Protein AF-A0A453CSD0-F1 (afdb_monomer_lite)

Radius of gyration: 14.72 Å; chains: 1; bounding box: 39×32×37 Å

Secondary structure (DSSP, 8-state):
-HHHHHHHHTT--EEEEEES-STHHHHHHHHHHHTT-TTS-EEEGGGS-SS-TTSTTT---SEEEEEEHHHHT-B-TTS-BHHHHHHHHH-TT---EEEETTGGGGGGGS--TTSPPPHHHHHHHTT-

Foldseek 3Di:
DVVQVVCVVVVQFAEEEEAADQVCLVVVQVVCVVNVNPVADEAELVPDDLDACCDPVNNCLGHYHYYYLVQQLDADPVGRHPLNNVDNSCDPPRPYYYHYPPCVVCVVQQDPPPDDGHSSNVSVVVVD

pLDDT: mean 87.24, std 17.04, range [35.56, 98.56]

Organism: Aegilops tauschii subsp. strangulata (NCBI:txid200361)

InterPro domains:
  IPR026741 Protein strawberry notch [PTHR12706] (1-128)
  IPR027417 P-loop containing nucleoside triphosphate hydrolase [SSF52540] (3-109)
  IPR039187 Strawberry notch, AAA domain [PF13872] (1-128)

Structure (mmCIF, N/CA/C/O backbone):
data_AF-A0A453CSD0-F1
#
_entry.id   AF-A0A453CSD0-F1
#
loop_
_atom_site.group_PDB
_atom_site.id
_atom_site.type_symbol
_atom_site.label_atom_id
_atom_site.label_alt_id
_atom_site.label_comp_id
_atom_site.label_asym_id
_atom_site.label_entity_id
_atom_site.label_seq_id
_atom_site.pdbx_PDB_ins_code
_atom_site.Cartn_x
_atom_site.Cartn_y
_atom_site.Cartn_z
_atom_site.occupancy
_atom_site.B_iso_or_equiv
_atom_site.auth_seq_id
_atom_site.auth_comp_id
_atom_site.auth_asym_id
_atom_site.auth_atom_id
_atom_site.pdbx_PDB_model_num
ATOM 1 N N . ALA A 1 1 ? -10.814 -4.946 -1.096 1.00 92.88 1 ALA A N 1
ATOM 2 C CA . ALA A 1 1 ? -11.285 -4.095 0.022 1.00 92.88 1 ALA A CA 1
ATOM 3 C C . ALA A 1 1 ? -11.730 -4.880 1.265 1.00 92.88 1 ALA A C 1
ATOM 5 O O . ALA A 1 1 ? -11.179 -4.622 2.327 1.00 92.88 1 ALA A O 1
ATOM 6 N N . GLY A 1 2 ? -12.653 -5.849 1.171 1.00 96.50 2 GLY A N 1
ATOM 7 C CA . GLY A 1 2 ? -13.168 -6.581 2.349 1.00 96.50 2 GLY A CA 1
ATOM 8 C C . GLY A 1 2 ? -12.096 -7.209 3.256 1.00 96.50 2 GLY A C 1
ATOM 9 O O . GLY A 1 2 ? -12.128 -6.999 4.460 1.00 96.50 2 GLY A O 1
ATOM 10 N N . LEU A 1 3 ? -11.082 -7.869 2.681 1.00 97.25 3 LEU A N 1
ATOM 11 C CA . LEU A 1 3 ? -9.959 -8.437 3.449 1.00 97.25 3 LEU A CA 1
ATOM 12 C C . LEU A 1 3 ? -9.151 -7.380 4.219 1.00 97.25 3 LEU A C 1
ATOM 14 O O . LEU A 1 3 ? -8.705 -7.630 5.337 1.00 97.25 3 LEU A O 1
ATOM 18 N N . ILE A 1 4 ? -8.965 -6.191 3.632 1.00 97.75 4 ILE A N 1
ATOM 19 C CA . ILE A 1 4 ? -8.291 -5.068 4.302 1.00 97.75 4 ILE A CA 1
ATOM 20 C C . ILE A 1 4 ? -9.129 -4.621 5.498 1.00 97.75 4 ILE A C 1
ATOM 22 O O . ILE A 1 4 ? -8.581 -4.389 6.571 1.00 97.75 4 ILE A O 1
ATOM 26 N N . TRP A 1 5 ? -10.450 -4.532 5.326 1.00 97.81 5 TRP A N 1
ATOM 27 C CA . TRP A 1 5 ? -11.352 -4.150 6.406 1.00 97.81 5 TRP A CA 1
ATOM 28 C C . TRP A 1 5 ? -11.375 -5.177 7.540 1.00 97.81 5 TRP A C 1
ATOM 30 O O . TRP A 1 5 ? -11.253 -4.807 8.702 1.00 97.81 5 TRP A O 1
ATOM 40 N N . GLU A 1 6 ? -11.430 -6.468 7.222 1.00 97.50 6 GLU A N 1
ATOM 41 C CA . GLU A 1 6 ? -11.333 -7.534 8.221 1.00 97.50 6 GLU A CA 1
ATOM 42 C C . GLU A 1 6 ? -10.016 -7.465 9.012 1.00 97.50 6 GLU A C 1
ATOM 44 O O . GLU A 1 6 ? -10.029 -7.507 10.242 1.00 97.50 6 GLU A O 1
ATOM 49 N N . ASN A 1 7 ? -8.880 -7.304 8.324 1.00 97.38 7 ASN A N 1
ATOM 50 C CA . ASN A 1 7 ? -7.571 -7.164 8.970 1.00 97.38 7 ASN A CA 1
ATOM 51 C C . ASN A 1 7 ? -7.527 -5.936 9.882 1.00 97.38 7 ASN A C 1
ATOM 53 O O . ASN A 1 7 ? -7.025 -6.018 11.004 1.00 97.38 7 ASN A O 1
ATOM 57 N N . TRP A 1 8 ? -8.121 -4.829 9.431 1.00 97.00 8 TRP A N 1
ATOM 58 C CA . TRP A 1 8 ? -8.237 -3.617 10.226 1.00 97.00 8 TRP A CA 1
ATOM 59 C C . TRP A 1 8 ? -9.002 -3.865 11.528 1.00 97.00 8 TRP A C 1
ATOM 61 O O . TRP A 1 8 ? -8.532 -3.499 12.600 1.00 97.00 8 TRP A O 1
ATOM 71 N N . GLN A 1 9 ? -10.136 -4.563 11.460 1.00 96.50 9 GLN A N 1
ATOM 72 C CA . GLN A 1 9 ? -10.931 -4.911 12.641 1.00 96.50 9 GLN A CA 1
ATOM 73 C C . GLN A 1 9 ? -10.206 -5.875 13.595 1.00 96.50 9 GLN A C 1
ATOM 75 O O . GLN A 1 9 ? -10.505 -5.895 14.786 1.00 96.50 9 GLN A O 1
ATOM 80 N N . GLN A 1 10 ? -9.232 -6.637 13.094 1.00 96.38 10 GLN A N 1
ATOM 81 C CA . GLN A 1 10 ? -8.364 -7.512 13.888 1.00 96.38 10 GLN A CA 1
ATOM 82 C C . GLN A 1 10 ? -7.087 -6.812 14.398 1.00 96.38 10 GLN A C 1
ATOM 84 O O . GLN A 1 10 ? -6.197 -7.475 14.925 1.00 96.38 10 GLN A O 1
ATOM 89 N N . GLY A 1 11 ? -6.972 -5.485 14.256 1.00 95.81 11 GLY A N 1
ATOM 90 C CA . GLY A 1 11 ? -5.839 -4.694 14.755 1.00 95.81 11 GLY A CA 1
ATOM 91 C C . GLY A 1 11 ? -4.655 -4.574 13.789 1.00 95.81 11 GLY A C 1
ATOM 92 O O . GLY A 1 11 ? -3.689 -3.862 14.079 1.00 95.81 11 GLY A O 1
ATOM 93 N N . ARG A 1 12 ? -4.727 -5.215 12.617 1.00 96.94 12 ARG A N 1
ATOM 94 C CA . ARG A 1 12 ? -3.687 -5.169 11.582 1.00 96.94 12 ARG A CA 1
ATOM 95 C C . ARG A 1 12 ? -3.939 -3.993 10.652 1.00 96.94 12 ARG A C 1
ATOM 97 O O . ARG A 1 12 ? -4.621 -4.083 9.634 1.00 96.94 12 ARG A O 1
ATOM 104 N N . HIS A 1 13 ? -3.399 -2.842 11.042 1.00 97.12 13 HIS A N 1
ATOM 105 C CA . HIS A 1 13 ? -3.722 -1.550 10.427 1.00 97.12 13 HIS A CA 1
ATOM 106 C C . HIS A 1 13 ? -2.788 -1.123 9.285 1.00 97.12 13 HIS A C 1
ATOM 108 O O . HIS A 1 13 ? -2.814 0.039 8.875 1.00 97.12 13 HIS A O 1
ATOM 114 N N . LYS A 1 14 ? -1.932 -2.011 8.779 1.00 97.94 14 LYS A N 1
ATOM 115 C CA . LYS A 1 14 ? -1.077 -1.728 7.621 1.00 97.94 14 LYS A CA 1
ATOM 116 C C . LYS A 1 14 ? -1.424 -2.678 6.486 1.00 97.94 14 LYS A C 1
ATOM 118 O O . LYS A 1 14 ? -1.481 -3.886 6.684 1.00 97.94 14 LYS A O 1
ATOM 123 N N . ALA A 1 15 ? -1.609 -2.130 5.293 1.00 98.25 15 ALA A N 1
ATOM 124 C CA . ALA A 1 15 ? -1.756 -2.917 4.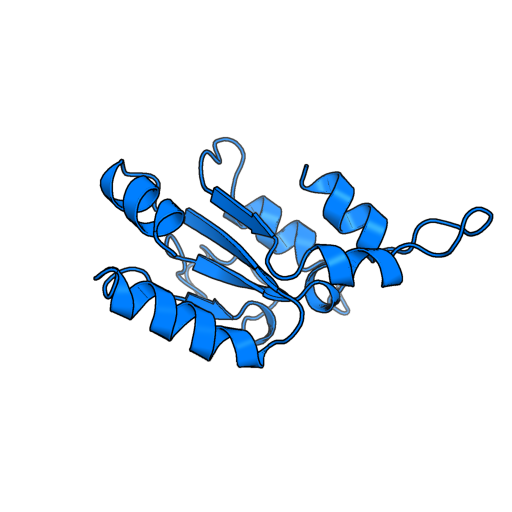081 1.00 98.25 15 ALA A CA 1
ATOM 125 C C . ALA A 1 15 ? -1.021 -2.258 2.909 1.00 98.25 15 ALA A C 1
ATOM 127 O O . ALA A 1 15 ? -0.862 -1.035 2.856 1.00 98.25 15 ALA A O 1
ATOM 128 N N . VAL A 1 16 ? -0.589 -3.074 1.954 1.00 98.19 16 VAL A N 1
ATOM 129 C CA . VAL A 1 16 ? -0.028 -2.627 0.677 1.00 98.19 16 VAL A CA 1
ATOM 130 C C . VAL A 1 16 ? -0.978 -3.066 -0.426 1.00 98.19 16 VAL A C 1
ATOM 132 O O . VAL A 1 16 ? -1.336 -4.236 -0.505 1.00 98.19 16 VAL A O 1
ATOM 135 N N . TRP A 1 17 ? -1.390 -2.133 -1.279 1.00 98.06 17 TRP A N 1
ATOM 136 C CA . TRP A 1 17 ? -2.208 -2.419 -2.454 1.00 98.06 17 TRP A CA 1
ATOM 137 C C . TRP A 1 17 ? -1.393 -2.110 -3.701 1.00 98.06 17 TRP A C 1
ATOM 139 O O . TRP A 1 17 ? -1.082 -0.949 -3.981 1.00 98.06 17 TRP A O 1
ATOM 149 N N . VAL A 1 18 ? -1.040 -3.155 -4.442 1.00 96.31 18 VAL A N 1
ATOM 150 C CA . VAL A 1 18 ? -0.300 -3.079 -5.700 1.00 96.31 18 VAL A CA 1
ATOM 151 C C . VAL A 1 18 ? -1.283 -3.185 -6.857 1.00 96.31 18 VAL A C 1
ATOM 153 O O . VAL A 1 18 ? -2.038 -4.147 -6.913 1.00 96.31 18 VAL A O 1
ATOM 156 N N . SER A 1 19 ? -1.275 -2.225 -7.779 1.00 95.56 19 SER A N 1
ATOM 157 C CA . SER A 1 19 ? -2.135 -2.250 -8.973 1.00 95.56 19 SER A CA 1
ATOM 158 C C . SER A 1 19 ? -1.382 -1.776 -10.227 1.00 95.56 19 SER A C 1
ATOM 160 O O . SER A 1 19 ? -0.181 -1.491 -10.191 1.00 95.56 19 SER A O 1
ATOM 162 N N . VAL A 1 20 ? -2.044 -1.717 -11.380 1.00 93.50 20 VAL A N 1
ATOM 163 C CA . VAL A 1 20 ? -1.396 -1.394 -12.669 1.00 93.50 20 VAL A CA 1
ATOM 164 C C . VAL A 1 20 ? -1.292 0.103 -12.957 1.00 93.50 20 VAL A C 1
ATOM 166 O O . VAL A 1 20 ? -0.360 0.525 -13.641 1.00 93.50 20 VAL A O 1
ATOM 169 N N . GLY A 1 21 ? -2.199 0.918 -12.416 1.00 93.25 21 GLY A N 1
ATOM 170 C CA . GLY A 1 21 ? -2.305 2.347 -12.721 1.00 93.25 21 GLY A CA 1
ATOM 171 C C . GLY A 1 21 ? -2.424 3.210 -11.470 1.00 93.25 21 GLY A C 1
ATOM 172 O O . GLY A 1 21 ? -3.002 2.793 -10.472 1.00 93.25 21 GLY A O 1
ATOM 173 N N . SER A 1 22 ? -1.884 4.432 -11.510 1.00 93.81 22 SER A N 1
ATOM 174 C CA . SER A 1 22 ? -1.943 5.352 -10.364 1.00 93.81 22 SER A CA 1
ATOM 175 C C . SER A 1 22 ? -3.349 5.870 -10.077 1.00 93.81 22 SER A C 1
ATOM 177 O O . SER A 1 22 ? -3.650 6.204 -8.932 1.00 93.81 22 SER A O 1
ATOM 179 N N . ASP A 1 23 ? -4.195 5.938 -11.103 1.00 95.12 23 ASP A N 1
ATOM 180 C CA . ASP A 1 23 ? -5.559 6.458 -10.989 1.00 95.12 23 ASP A CA 1
ATOM 181 C C . ASP A 1 23 ? -6.496 5.444 -10.324 1.00 95.12 23 ASP A C 1
ATOM 183 O O . ASP A 1 23 ? -7.446 5.836 -9.655 1.00 95.12 23 ASP A O 1
ATOM 187 N N . LEU A 1 24 ? -6.137 4.155 -10.337 1.00 96.69 24 LEU A N 1
ATOM 188 C CA . LEU A 1 24 ? -6.866 3.097 -9.628 1.00 96.69 24 LEU A CA 1
ATOM 189 C C . LEU A 1 24 ? -6.836 3.262 -8.099 1.00 96.69 24 LEU A C 1
ATOM 191 O O . LEU A 1 24 ? -7.533 2.554 -7.379 1.00 96.69 24 LEU A O 1
ATOM 195 N N . LYS A 1 25 ? -6.092 4.246 -7.571 1.00 96.75 25 LYS A N 1
ATOM 196 C CA . LYS A 1 25 ? -6.225 4.657 -6.168 1.00 96.75 25 LYS A CA 1
ATOM 197 C C . LYS A 1 25 ? -7.636 5.163 -5.844 1.00 96.75 25 LYS A C 1
ATOM 199 O O . LYS A 1 25 ? -8.052 5.081 -4.691 1.00 96.75 25 LYS A O 1
ATOM 204 N N . TYR A 1 26 ? -8.332 5.760 -6.819 1.00 97.44 26 TYR A N 1
ATOM 205 C CA . TYR A 1 26 ? -9.689 6.276 -6.631 1.00 97.44 26 TYR A CA 1
ATOM 206 C C . TYR A 1 26 ? -10.692 5.124 -6.560 1.00 97.44 26 TYR A C 1
ATOM 208 O O . TYR A 1 26 ? -11.557 5.140 -5.687 1.00 97.44 26 TYR A O 1
ATOM 216 N N . ASP A 1 27 ? -10.508 4.094 -7.388 1.00 97.62 27 ASP A N 1
ATOM 217 C CA . ASP A 1 27 ? -11.254 2.838 -7.295 1.00 97.62 27 ASP A CA 1
ATOM 218 C C . ASP A 1 27 ? -10.988 2.136 -5.959 1.00 97.62 27 ASP A C 1
ATOM 220 O O . ASP A 1 27 ? -11.929 1.861 -5.225 1.00 97.62 27 ASP A O 1
ATOM 224 N N . ALA A 1 28 ? -9.722 1.984 -5.550 1.00 97.12 28 ALA A N 1
ATOM 225 C CA . ALA A 1 28 ? -9.383 1.392 -4.253 1.00 97.12 28 ALA A CA 1
ATOM 226 C C . ALA A 1 28 ? -10.007 2.148 -3.060 1.00 97.12 28 ALA A C 1
ATOM 228 O O . ALA A 1 28 ? -10.427 1.530 -2.080 1.00 97.12 28 ALA A O 1
ATOM 229 N N . ARG A 1 29 ? -10.087 3.488 -3.130 1.00 97.94 29 ARG A N 1
ATOM 230 C CA . ARG A 1 29 ? -10.796 4.312 -2.136 1.00 97.94 29 ARG A CA 1
ATOM 231 C C . ARG A 1 29 ? -12.298 4.021 -2.142 1.00 97.94 29 ARG A C 1
ATOM 233 O O . ARG A 1 29 ? -12.849 3.773 -1.072 1.00 97.94 29 ARG A O 1
ATOM 240 N N . ARG A 1 30 ? -12.938 4.030 -3.315 1.00 98.25 30 ARG A N 1
ATOM 241 C CA . ARG A 1 30 ? -14.372 3.729 -3.456 1.00 98.25 30 ARG A CA 1
ATOM 242 C C . ARG A 1 30 ? -14.695 2.344 -2.897 1.00 98.25 30 ARG A C 1
ATOM 244 O O . ARG A 1 30 ? -15.571 2.231 -2.053 1.00 98.25 30 ARG A O 1
ATOM 251 N N . ASP A 1 31 ? -13.915 1.329 -3.255 1.00 98.06 31 ASP A N 1
ATOM 252 C CA . ASP A 1 31 ? -14.144 -0.044 -2.800 1.00 98.06 31 ASP A CA 1
ATOM 253 C C . ASP A 1 31 ? -14.012 -0.184 -1.273 1.00 98.06 31 ASP A C 1
ATOM 255 O O . ASP A 1 31 ? -14.711 -0.984 -0.650 1.00 98.06 31 ASP A O 1
ATOM 259 N N . LEU A 1 32 ? -13.103 0.572 -0.641 1.00 98.31 32 LEU A N 1
ATOM 260 C CA . LEU A 1 32 ? -13.010 0.639 0.821 1.00 98.31 32 LEU A CA 1
ATOM 261 C C . LEU A 1 32 ? -14.217 1.361 1.435 1.00 98.31 32 LEU A C 1
ATOM 263 O O . LEU A 1 32 ? -14.684 0.960 2.500 1.00 98.31 32 LEU A O 1
ATOM 267 N N . ASP A 1 33 ? -14.732 2.405 0.788 1.00 98.06 33 ASP A N 1
ATOM 268 C CA . ASP A 1 33 ? -15.926 3.115 1.254 1.00 98.06 33 ASP A CA 1
ATOM 269 C C . ASP A 1 33 ? -17.182 2.243 1.166 1.00 98.06 33 ASP A C 1
ATOM 271 O O . ASP A 1 33 ? -17.976 2.242 2.112 1.00 98.06 33 ASP A O 1
ATOM 275 N N . ASP A 1 34 ? -17.314 1.454 0.098 1.00 98.12 34 ASP A N 1
ATOM 276 C CA . ASP A 1 34 ? -18.437 0.540 -0.138 1.00 98.12 34 ASP A CA 1
ATOM 277 C C . ASP A 1 34 ? -18.527 -0.561 0.931 1.00 98.12 34 ASP A C 1
ATOM 279 O O . ASP A 1 34 ? -19.622 -0.974 1.313 1.00 98.12 34 ASP A O 1
ATOM 283 N N . VAL A 1 35 ? -17.388 -0.996 1.485 1.00 97.38 35 VAL A N 1
ATOM 284 C CA . VAL A 1 35 ? -17.343 -1.955 2.609 1.00 97.38 35 VAL A CA 1
ATOM 285 C C . VAL A 1 35 ? -17.364 -1.283 3.990 1.00 97.38 35 VAL A C 1
ATOM 287 O O . VAL A 1 35 ? -17.194 -1.956 5.007 1.00 97.38 35 VAL A O 1
ATOM 290 N N . GLY A 1 36 ? -17.554 0.039 4.054 1.00 96.81 36 GLY A N 1
ATOM 291 C CA . GLY A 1 36 ? -17.635 0.805 5.303 1.00 96.81 36 GLY A CA 1
ATOM 292 C C . GLY A 1 36 ? -16.289 1.204 5.923 1.00 96.81 36 GLY A C 1
ATOM 293 O O . GLY A 1 36 ? -16.267 1.851 6.971 1.00 96.81 36 GLY A O 1
ATOM 294 N N . ALA A 1 37 ? -15.162 0.914 5.271 1.00 97.69 37 ALA A N 1
ATOM 295 C CA . ALA A 1 37 ? -13.800 1.178 5.747 1.00 97.69 37 ALA A CA 1
ATOM 296 C C . ALA A 1 37 ? -13.340 2.636 5.511 1.00 97.69 37 ALA A C 1
ATOM 298 O O . ALA A 1 37 ? -12.214 2.905 5.074 1.00 97.69 37 ALA A O 1
ATOM 299 N N . LYS A 1 38 ? -14.203 3.613 5.815 1.00 96.56 38 LYS A N 1
ATOM 300 C CA . LYS A 1 38 ? -13.956 5.054 5.585 1.00 96.56 38 LYS A CA 1
ATOM 301 C C . LYS A 1 38 ? -12.784 5.613 6.400 1.00 96.56 38 LYS A C 1
ATOM 303 O O . LYS A 1 38 ? -12.170 6.602 6.013 1.00 96.56 38 LYS A O 1
ATOM 308 N N . CYS A 1 39 ? -12.462 4.987 7.533 1.00 96.62 39 CYS A N 1
ATOM 309 C CA . CYS A 1 39 ? -11.348 5.386 8.395 1.00 96.62 39 CYS A CA 1
ATOM 310 C C . CYS A 1 39 ? -9.972 4.945 7.863 1.00 96.62 39 CYS A C 1
ATOM 312 O O . CYS A 1 39 ? -8.954 5.513 8.262 1.00 96.62 39 CYS A O 1
ATOM 314 N N . VAL A 1 40 ? -9.927 3.964 6.957 1.00 98.12 40 VAL A N 1
ATOM 315 C CA . VAL A 1 40 ? -8.682 3.402 6.422 1.00 98.12 40 VAL A CA 1
ATOM 316 C C . VAL A 1 40 ? -8.146 4.318 5.334 1.00 98.12 40 VAL A C 1
ATOM 318 O O . VAL A 1 40 ? -8.658 4.301 4.226 1.00 98.12 40 VAL A O 1
ATOM 321 N N . GLN A 1 41 ? -7.124 5.125 5.604 1.00 98.19 41 GLN A N 1
ATOM 322 C CA . GLN A 1 41 ? -6.576 6.058 4.611 1.00 98.19 41 GLN A CA 1
ATOM 323 C C . GLN A 1 41 ? -5.855 5.338 3.458 1.00 98.19 41 GLN A C 1
ATOM 325 O O . GLN A 1 41 ? -5.218 4.306 3.665 1.00 98.19 41 GLN A O 1
ATOM 330 N N . VAL A 1 42 ? -5.929 5.901 2.245 1.00 98.44 42 VAL A N 1
ATOM 331 C CA . VAL A 1 42 ? -5.212 5.403 1.055 1.00 98.44 42 VAL A CA 1
ATOM 332 C C . VAL A 1 42 ? -4.117 6.396 0.679 1.00 98.44 42 VAL A C 1
ATOM 334 O O . VAL A 1 42 ? -4.393 7.548 0.343 1.00 98.44 42 VAL A O 1
ATOM 337 N N . HIS A 1 43 ? -2.867 5.942 0.704 1.00 98.38 43 HIS A N 1
ATOM 338 C CA . HIS A 1 43 ? -1.684 6.768 0.494 1.00 98.38 43 HIS A CA 1
ATOM 339 C C . HIS A 1 43 ? -0.971 6.378 -0.809 1.00 98.38 43 HIS A C 1
ATOM 341 O O . HIS A 1 43 ? -0.311 5.339 -0.855 1.00 98.38 43 HIS A O 1
ATOM 347 N N . PRO A 1 44 ? -1.063 7.189 -1.877 1.00 97.62 44 PRO A N 1
ATOM 348 C CA . PRO A 1 44 ? -0.391 6.894 -3.139 1.00 97.62 44 PRO A CA 1
ATOM 349 C C . PRO A 1 44 ? 1.121 7.120 -3.021 1.00 97.62 44 PRO A C 1
ATOM 351 O O . PRO A 1 44 ? 1.587 8.260 -2.953 1.00 97.62 44 PRO A O 1
ATOM 354 N N . LEU A 1 45 ? 1.903 6.036 -3.035 1.00 96.94 45 LEU A N 1
ATOM 355 C CA . LEU A 1 45 ? 3.351 6.066 -2.806 1.00 96.94 45 LEU A CA 1
ATOM 356 C C . LEU A 1 45 ? 4.089 6.976 -3.796 1.00 96.94 45 LEU A C 1
ATOM 358 O O . LEU A 1 45 ? 5.027 7.677 -3.423 1.00 96.94 45 LEU A O 1
ATOM 362 N N . ASN A 1 46 ? 3.643 7.011 -5.053 1.00 93.25 46 ASN A N 1
ATOM 363 C CA . ASN A 1 46 ? 4.240 7.834 -6.106 1.00 93.25 46 ASN A CA 1
ATOM 364 C C . ASN A 1 46 ? 4.134 9.351 -5.846 1.00 93.25 46 ASN A C 1
ATOM 366 O O . ASN A 1 46 ? 4.901 10.109 -6.436 1.00 93.25 46 ASN A O 1
ATOM 370 N N . LYS A 1 47 ? 3.228 9.800 -4.965 1.00 95.44 47 LYS A N 1
ATOM 371 C CA . LYS A 1 47 ? 3.098 11.207 -4.545 1.00 95.44 47 LYS A CA 1
ATOM 372 C C . LYS A 1 47 ? 3.894 11.537 -3.281 1.00 95.44 47 LYS A C 1
ATOM 374 O O . LYS A 1 47 ? 3.963 12.700 -2.897 1.00 95.44 47 LYS A O 1
ATOM 379 N N . LEU A 1 48 ? 4.492 10.537 -2.638 1.00 96.00 48 LEU A N 1
ATOM 380 C CA . LEU A 1 48 ? 5.262 10.706 -1.411 1.00 96.00 48 LEU A CA 1
ATOM 381 C C . LEU A 1 48 ? 6.758 10.836 -1.721 1.00 96.00 48 LEU A C 1
ATOM 383 O O . LEU A 1 48 ? 7.244 10.199 -2.665 1.00 96.00 48 LEU A O 1
ATOM 387 N N . PRO A 1 49 ? 7.523 11.600 -0.921 1.00 95.56 49 PRO A N 1
ATOM 388 C CA . PRO A 1 49 ? 8.975 11.641 -1.053 1.00 95.56 49 PRO A CA 1
ATOM 389 C C . PRO A 1 49 ? 9.587 10.267 -0.742 1.00 95.56 49 PRO A C 1
ATOM 391 O O . PRO A 1 49 ? 8.948 9.421 -0.126 1.00 95.56 49 PRO A O 1
ATOM 394 N N . TYR A 1 50 ? 10.839 10.033 -1.145 1.00 95.06 50 TYR A N 1
ATOM 395 C CA . TYR A 1 50 ? 11.543 8.754 -0.932 1.00 95.06 50 TYR A CA 1
ATOM 396 C C . TYR A 1 50 ? 12.034 8.534 0.517 1.00 95.06 50 TYR A C 1
ATOM 398 O O . TYR A 1 50 ? 12.717 7.551 0.790 1.00 95.06 50 TYR A O 1
ATOM 406 N N . SER A 1 51 ? 11.732 9.429 1.463 1.00 94.81 51 SER A N 1
ATOM 407 C CA . SER A 1 51 ? 12.099 9.286 2.882 1.00 94.81 51 SER A CA 1
ATOM 408 C C . SER A 1 51 ? 11.219 8.256 3.616 1.00 94.81 51 SER A C 1
ATOM 410 O O . SER A 1 51 ? 10.303 7.672 3.040 1.00 94.81 51 SER A O 1
ATOM 412 N N . LYS A 1 52 ? 11.512 7.956 4.890 1.00 95.75 52 LYS A N 1
ATOM 413 C CA . LYS A 1 52 ? 10.748 6.943 5.642 1.00 95.75 52 LYS A CA 1
ATOM 414 C C . LYS A 1 52 ? 9.288 7.381 5.800 1.00 95.75 52 LYS A C 1
ATOM 416 O O . LYS A 1 52 ? 9.042 8.502 6.252 1.00 95.75 52 LYS A O 1
ATOM 421 N N . LEU A 1 53 ? 8.346 6.505 5.454 1.00 97.19 53 LEU A N 1
ATOM 422 C CA . LEU A 1 53 ? 6.907 6.802 5.469 1.00 97.19 53 LEU A CA 1
ATOM 423 C C . LEU A 1 53 ? 6.379 7.121 6.875 1.00 97.19 53 LEU A C 1
ATOM 425 O O . LEU A 1 53 ? 5.521 7.982 7.033 1.00 97.19 53 LEU A O 1
ATOM 429 N N . ASP A 1 54 ? 6.960 6.506 7.898 1.00 95.62 54 ASP A N 1
ATOM 430 C CA . ASP A 1 54 ? 6.640 6.706 9.314 1.00 95.62 54 ASP A CA 1
ATOM 431 C C . ASP A 1 54 ? 7.438 7.847 9.978 1.00 95.62 54 ASP A C 1
ATOM 433 O O . ASP A 1 54 ? 7.280 8.110 11.173 1.00 95.62 54 ASP A O 1
ATOM 437 N N . SER A 1 55 ? 8.301 8.543 9.227 1.00 96.12 55 SER A N 1
ATOM 438 C CA . SER A 1 55 ? 9.076 9.674 9.751 1.00 96.12 55 SER A CA 1
ATOM 439 C C . SER A 1 55 ? 8.172 10.813 10.218 1.00 96.12 55 SER A C 1
ATOM 441 O O . SER A 1 55 ? 7.064 10.979 9.718 1.00 96.12 55 SER A O 1
ATOM 443 N N . LYS A 1 56 ? 8.681 11.684 11.102 1.00 94.12 56 LYS A N 1
ATOM 444 C CA . LYS A 1 56 ? 7.956 12.893 11.545 1.00 94.12 56 LYS A CA 1
ATOM 445 C C . LYS A 1 56 ? 7.483 13.788 10.389 1.00 94.12 56 LYS A C 1
ATOM 447 O O . LYS A 1 56 ? 6.504 14.497 10.554 1.00 94.12 56 LYS A O 1
ATOM 452 N N . ALA A 1 57 ? 8.176 13.759 9.248 1.00 94.06 57 ALA A N 1
ATOM 453 C CA . ALA A 1 57 ? 7.842 14.575 8.084 1.00 94.06 57 ALA A CA 1
ATOM 454 C C . ALA A 1 57 ? 6.678 14.009 7.252 1.00 94.06 57 ALA A C 1
ATOM 456 O O . ALA A 1 57 ? 5.934 14.787 6.667 1.00 94.06 57 ALA A O 1
ATOM 457 N N . ILE A 1 58 ? 6.533 12.678 7.171 1.00 96.56 58 ILE A N 1
ATOM 458 C CA . ILE A 1 58 ? 5.477 12.026 6.374 1.00 96.56 58 ILE A CA 1
ATOM 459 C C . ILE A 1 58 ? 4.315 11.558 7.264 1.00 96.56 58 ILE A C 1
ATOM 461 O O . ILE A 1 58 ? 3.156 11.750 6.915 1.00 96.56 58 ILE A O 1
ATOM 465 N N . GLY A 1 59 ? 4.611 10.964 8.421 1.00 96.69 59 GLY A N 1
ATOM 466 C CA . GLY A 1 59 ? 3.631 10.648 9.462 1.00 96.69 59 GLY A CA 1
ATOM 467 C C . GLY A 1 59 ? 2.699 9.467 9.174 1.00 96.69 59 GLY A C 1
ATOM 468 O O . GLY A 1 59 ? 1.750 9.260 9.928 1.00 96.69 59 GLY A O 1
ATOM 469 N N . ILE A 1 60 ? 2.950 8.671 8.134 1.00 97.94 60 ILE A N 1
ATOM 470 C CA . ILE A 1 60 ? 2.079 7.552 7.758 1.00 97.94 60 ILE A CA 1
ATOM 471 C C . ILE A 1 60 ? 2.463 6.326 8.583 1.00 97.94 60 ILE A C 1
ATOM 473 O O . ILE A 1 60 ? 3.464 5.662 8.317 1.00 97.94 60 ILE A O 1
ATOM 477 N N . LYS A 1 61 ? 1.661 6.020 9.604 1.00 96.62 61 LYS A N 1
ATOM 478 C CA . LYS A 1 61 ? 1.882 4.877 10.509 1.00 96.62 61 LYS A CA 1
ATOM 479 C C . LYS A 1 61 ? 0.953 3.691 10.241 1.00 96.62 61 LYS A C 1
ATOM 481 O O . LYS A 1 61 ? 1.282 2.573 10.622 1.00 96.62 61 LYS A O 1
ATOM 486 N N . ASN A 1 62 ? -0.190 3.938 9.612 1.00 97.25 62 ASN A N 1
ATOM 487 C CA . ASN A 1 62 ? -1.232 2.966 9.299 1.00 97.25 62 ASN A CA 1
ATOM 488 C C . ASN A 1 62 ? -1.955 3.378 8.006 1.00 97.25 62 ASN A C 1
ATOM 490 O O . ASN A 1 62 ? -1.688 4.451 7.466 1.00 97.25 62 ASN A O 1
ATOM 494 N N . GLY A 1 63 ? -2.832 2.508 7.513 1.00 97.94 63 GLY A N 1
ATOM 495 C CA . GLY A 1 63 ? -3.580 2.687 6.274 1.00 97.94 63 GLY A CA 1
ATOM 496 C C . GLY A 1 63 ? -3.120 1.741 5.169 1.00 97.94 63 GLY A C 1
ATOM 497 O O . GLY A 1 63 ? -2.404 0.763 5.397 1.00 97.94 63 GLY A O 1
ATOM 498 N N . VAL A 1 64 ? -3.548 2.060 3.953 1.00 98.56 64 VAL A N 1
ATOM 499 C CA . VAL A 1 64 ? -3.166 1.372 2.723 1.00 98.56 64 VAL A CA 1
ATOM 500 C C . VAL A 1 64 ? -2.113 2.205 2.010 1.00 98.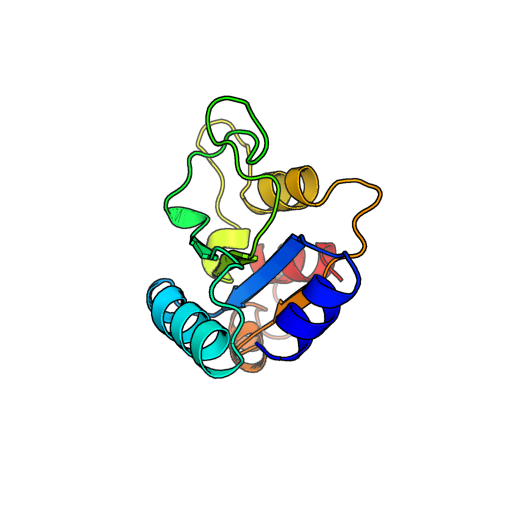56 64 VAL A C 1
ATOM 502 O O . VAL A 1 64 ? -2.392 3.332 1.597 1.00 98.56 64 VAL A O 1
ATOM 505 N N . ILE A 1 65 ? -0.918 1.654 1.803 1.00 98.44 65 ILE A N 1
ATOM 506 C CA . ILE A 1 65 ? 0.007 2.217 0.818 1.00 98.44 65 ILE A CA 1
ATOM 507 C C . ILE A 1 65 ? -0.394 1.695 -0.557 1.00 98.44 65 ILE A C 1
ATOM 509 O O . ILE A 1 65 ? -0.295 0.501 -0.832 1.00 98.44 65 ILE A O 1
ATOM 513 N N . PHE A 1 66 ? -0.844 2.600 -1.420 1.00 98.50 66 PHE A N 1
ATOM 514 C CA . PHE A 1 66 ? -1.190 2.290 -2.799 1.00 98.50 66 PHE A CA 1
ATOM 515 C C . PHE A 1 66 ? 0.030 2.497 -3.695 1.00 98.50 66 PHE A C 1
ATOM 517 O O . PHE A 1 66 ? 0.631 3.578 -3.714 1.00 98.50 66 PHE A O 1
ATOM 524 N N . VAL A 1 67 ? 0.401 1.473 -4.452 1.00 97.00 67 VAL A N 1
ATOM 525 C CA . VAL A 1 67 ? 1.583 1.477 -5.314 1.00 97.00 67 VAL A CA 1
ATOM 526 C C . VAL A 1 67 ? 1.257 0.830 -6.654 1.00 97.00 67 VAL A C 1
ATOM 528 O O . VAL A 1 67 ? 0.400 -0.042 -6.745 1.00 97.00 67 VAL A O 1
ATOM 531 N N . THR A 1 68 ? 1.937 1.256 -7.716 1.00 94.62 68 THR A N 1
ATOM 532 C CA . THR A 1 68 ? 1.848 0.566 -9.005 1.00 94.62 68 THR A CA 1
ATOM 533 C C . THR A 1 68 ? 2.979 -0.440 -9.170 1.00 94.62 68 THR A C 1
ATOM 535 O O . THR A 1 68 ? 4.075 -0.206 -8.656 1.00 94.62 68 THR A O 1
ATOM 538 N N . TYR A 1 69 ? 2.780 -1.499 -9.959 1.00 91.19 69 TYR A N 1
ATOM 539 C CA . TYR A 1 69 ? 3.871 -2.425 -10.306 1.00 91.19 69 TYR A CA 1
ATOM 540 C C . TYR A 1 69 ? 5.096 -1.690 -10.876 1.00 91.19 69 TYR A C 1
ATOM 542 O O . TYR A 1 69 ? 6.230 -1.972 -10.502 1.00 91.19 69 TYR A O 1
ATOM 550 N N . SER A 1 70 ? 4.873 -0.679 -11.720 1.00 88.75 70 SER A N 1
ATOM 551 C CA . SER A 1 70 ? 5.939 0.173 -12.260 1.00 88.75 70 SER A CA 1
ATOM 552 C C . SER A 1 70 ? 6.644 1.020 -11.196 1.00 88.75 70 SER A C 1
ATOM 554 O O . SER A 1 70 ? 7.847 1.249 -11.290 1.00 88.75 70 SER A O 1
ATOM 556 N N . SER A 1 71 ? 5.930 1.467 -10.160 1.00 88.94 71 SER A N 1
ATOM 557 C CA . SER A 1 71 ? 6.519 2.264 -9.081 1.00 88.94 71 SER A CA 1
ATOM 558 C C . SER A 1 71 ? 7.416 1.427 -8.174 1.00 88.94 71 SER A C 1
ATOM 560 O O . SER A 1 71 ? 8.354 1.982 -7.614 1.00 88.94 71 SER A O 1
ATOM 562 N N . LEU A 1 72 ? 7.177 0.116 -8.033 1.00 87.81 72 LEU A N 1
ATOM 563 C CA . LEU A 1 72 ? 7.985 -0.758 -7.167 1.00 87.81 72 LEU A CA 1
ATOM 564 C C . LEU A 1 72 ? 9.471 -0.767 -7.549 1.00 87.81 72 LEU A C 1
ATOM 566 O O . LEU A 1 72 ? 10.332 -0.802 -6.670 1.00 87.81 72 LEU A O 1
ATOM 570 N N . ILE A 1 73 ? 9.770 -0.660 -8.845 1.00 85.56 73 ILE A N 1
ATOM 571 C CA . ILE A 1 73 ? 11.144 -0.631 -9.371 1.00 85.56 73 ILE A CA 1
ATOM 572 C C . ILE A 1 73 ? 11.762 0.757 -9.455 1.00 85.56 73 ILE A C 1
ATOM 574 O O . ILE A 1 73 ? 12.913 0.894 -9.876 1.00 85.56 73 ILE A O 1
ATOM 578 N N . ALA A 1 74 ? 11.002 1.793 -9.111 1.00 88.94 74 ALA A N 1
ATOM 579 C CA . ALA A 1 74 ? 11.501 3.150 -9.167 1.00 88.94 74 ALA A CA 1
ATOM 580 C C . ALA A 1 74 ? 12.507 3.398 -8.035 1.00 88.94 74 ALA A C 1
ATOM 582 O O . ALA A 1 74 ? 12.312 2.973 -6.889 1.00 88.94 74 ALA A O 1
ATOM 583 N N . SER A 1 75 ? 13.557 4.147 -8.359 1.00 91.62 75 SER A N 1
ATOM 584 C CA . SER A 1 75 ? 14.584 4.572 -7.412 1.00 91.62 75 SER A CA 1
ATOM 585 C C . SER A 1 75 ? 14.844 6.063 -7.530 1.00 91.62 75 SER A C 1
ATOM 587 O O . SER A 1 75 ? 14.772 6.640 -8.612 1.00 91.62 75 SER A O 1
ATOM 58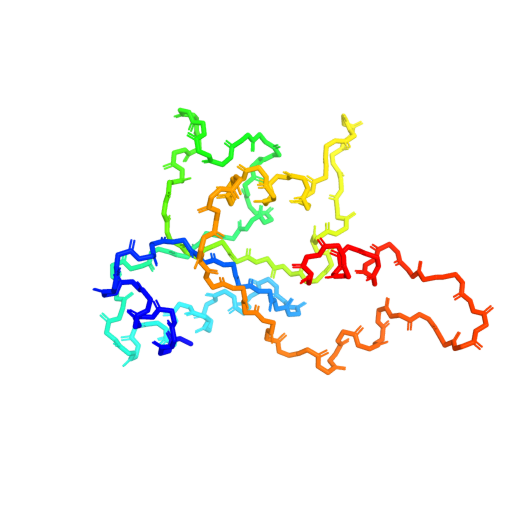9 N N . SER A 1 76 ? 15.153 6.685 -6.397 1.00 92.44 76 SER A N 1
ATOM 590 C CA . SER A 1 76 ? 15.650 8.061 -6.353 1.00 92.44 76 SER A CA 1
ATOM 591 C C . SER A 1 76 ? 17.075 8.166 -6.904 1.00 92.44 76 SER A C 1
ATOM 593 O O . SER A 1 76 ? 17.823 7.189 -6.914 1.00 92.44 76 SER A O 1
ATOM 595 N N . GLU A 1 77 ? 17.488 9.384 -7.258 1.00 86.75 77 GLU A N 1
ATOM 596 C CA . GLU A 1 77 ? 18.866 9.710 -7.668 1.00 86.75 77 GLU A CA 1
ATOM 597 C C . GLU A 1 77 ? 19.910 9.325 -6.609 1.00 86.75 77 GLU A C 1
ATOM 599 O O . GLU A 1 77 ? 21.049 9.009 -6.928 1.00 86.75 77 GLU A O 1
ATOM 604 N N . ARG A 1 78 ? 19.507 9.296 -5.332 1.00 88.88 78 ARG A N 1
ATOM 605 C CA . ARG A 1 78 ? 20.357 8.900 -4.199 1.00 88.88 78 ARG A CA 1
ATOM 606 C C . ARG A 1 78 ? 20.354 7.386 -3.938 1.00 88.88 78 ARG A C 1
ATOM 608 O O . ARG A 1 78 ? 20.776 6.954 -2.871 1.00 88.88 78 ARG A O 1
ATOM 615 N N . GLY A 1 79 ? 19.829 6.582 -4.866 1.00 89.00 79 GLY A N 1
ATOM 616 C CA . GLY A 1 79 ? 19.882 5.115 -4.831 1.00 89.00 79 GLY A CA 1
ATOM 617 C C . GLY A 1 79 ? 18.811 4.426 -3.980 1.00 89.00 79 GLY A C 1
ATOM 618 O O . GLY A 1 79 ? 18.741 3.201 -3.966 1.00 89.00 79 GLY A O 1
ATOM 619 N N . ARG A 1 80 ? 17.946 5.178 -3.291 1.00 91.81 80 ARG A N 1
ATOM 620 C CA . ARG A 1 80 ? 16.867 4.606 -2.473 1.00 91.81 80 ARG A CA 1
ATOM 621 C C . ARG A 1 80 ? 15.671 4.206 -3.332 1.00 91.81 80 ARG A C 1
ATOM 623 O O . ARG A 1 80 ? 15.117 5.079 -4.007 1.00 91.81 80 ARG A O 1
ATOM 630 N N . SER A 1 81 ? 15.264 2.938 -3.273 1.00 94.12 81 SER A N 1
ATOM 631 C CA . SER A 1 81 ? 14.143 2.400 -4.058 1.00 94.12 81 SER A CA 1
ATOM 632 C C . SER A 1 81 ? 12.793 2.508 -3.343 1.00 94.12 81 SER A C 1
ATOM 634 O O . SER A 1 81 ? 12.720 2.628 -2.114 1.00 94.12 81 SER A O 1
ATOM 636 N N . ARG A 1 82 ? 11.698 2.453 -4.112 1.00 94.56 82 ARG A N 1
ATOM 637 C CA . ARG A 1 82 ? 10.337 2.362 -3.558 1.00 94.56 82 ARG A CA 1
ATOM 638 C C . ARG A 1 82 ? 10.101 1.052 -2.820 1.00 94.56 82 ARG A C 1
ATOM 640 O O . ARG A 1 82 ? 9.471 1.077 -1.767 1.00 94.56 82 ARG A O 1
ATOM 647 N N . LEU A 1 83 ? 10.656 -0.056 -3.309 1.00 93.88 83 LEU A N 1
ATOM 648 C CA . LEU A 1 83 ? 10.613 -1.332 -2.598 1.00 93.88 83 LEU A CA 1
ATOM 649 C C . LEU A 1 83 ? 11.264 -1.228 -1.212 1.00 93.88 83 LEU A C 1
ATOM 651 O O . LEU A 1 83 ? 10.628 -1.549 -0.215 1.00 93.88 83 LEU A O 1
ATOM 655 N N . GLN A 1 84 ? 12.479 -0.678 -1.119 1.00 94.31 84 GLN A N 1
ATOM 656 C CA . GLN A 1 84 ? 13.151 -0.459 0.169 1.00 94.31 84 GLN A CA 1
ATOM 657 C C . GLN A 1 84 ? 12.324 0.431 1.104 1.00 94.31 84 GLN A C 1
ATOM 659 O O . GLN A 1 84 ? 12.279 0.208 2.313 1.00 94.31 84 GLN A O 1
ATOM 664 N N . GLN A 1 85 ? 11.667 1.454 0.553 1.00 95.81 85 GLN A N 1
ATOM 665 C CA . GLN A 1 85 ? 10.787 2.333 1.314 1.00 95.81 85 GLN A CA 1
ATOM 666 C C . GLN A 1 85 ? 9.565 1.586 1.875 1.00 95.81 85 GLN A C 1
ATOM 668 O O . GLN A 1 85 ? 9.211 1.815 3.032 1.00 95.81 85 GLN A O 1
ATOM 673 N N . LEU A 1 86 ? 8.952 0.698 1.086 1.00 96.50 86 LEU A N 1
ATOM 674 C CA . LEU A 1 86 ? 7.832 -0.147 1.509 1.00 96.50 86 LEU A CA 1
ATOM 675 C C . LEU A 1 86 ? 8.255 -1.174 2.558 1.00 96.50 86 LEU A C 1
ATOM 677 O O . LEU A 1 86 ? 7.626 -1.232 3.609 1.00 96.50 86 LEU A O 1
ATOM 681 N N . VAL A 1 87 ? 9.340 -1.916 2.315 1.00 95.69 87 VAL A N 1
ATOM 682 C CA . VAL A 1 87 ? 9.889 -2.907 3.258 1.00 95.69 87 VAL A CA 1
ATOM 683 C C . VAL A 1 87 ? 10.197 -2.246 4.601 1.00 95.69 87 VAL A C 1
ATOM 685 O O . VAL A 1 87 ? 9.814 -2.754 5.653 1.00 95.69 87 VAL A O 1
ATOM 688 N N . GLN A 1 88 ? 10.802 -1.053 4.584 1.00 96.19 88 GLN A N 1
ATOM 689 C CA . GLN A 1 88 ? 11.047 -0.299 5.810 1.00 96.19 88 GLN A CA 1
ATOM 690 C C . GLN A 1 88 ? 9.757 0.104 6.539 1.00 96.19 88 GLN A C 1
ATOM 692 O O . GLN 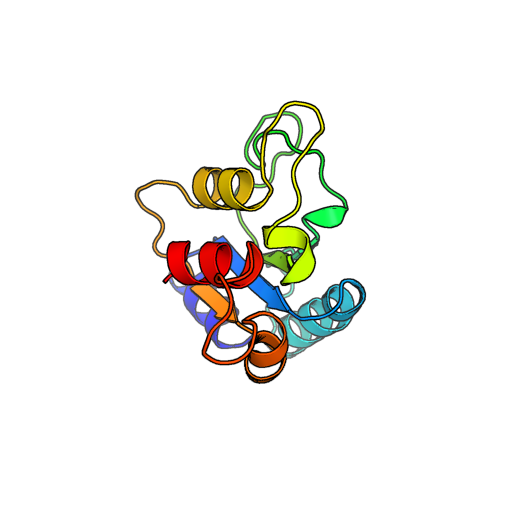A 1 88 ? 9.736 0.094 7.766 1.00 96.19 88 GLN A O 1
ATOM 697 N N . TRP A 1 89 ? 8.711 0.503 5.814 1.00 97.31 89 TRP A N 1
ATOM 698 C CA . TRP A 1 89 ? 7.442 0.894 6.430 1.00 97.31 89 TRP A CA 1
ATOM 699 C C . TRP A 1 89 ? 6.666 -0.296 6.991 1.00 97.31 89 TRP A C 1
ATOM 701 O O . TRP A 1 89 ? 6.045 -0.169 8.049 1.00 97.31 89 TRP A O 1
ATOM 711 N N . CYS A 1 90 ? 6.719 -1.441 6.309 1.00 96.44 90 CYS A N 1
ATOM 712 C CA . CYS A 1 90 ? 6.173 -2.700 6.800 1.00 96.44 90 CYS A CA 1
ATOM 713 C C . CYS A 1 90 ? 6.845 -3.060 8.133 1.00 96.44 90 CYS A C 1
ATOM 715 O O . CYS A 1 90 ? 6.155 -3.216 9.142 1.00 96.44 90 CYS A O 1
ATOM 717 N N . GLY A 1 91 ? 8.181 -3.011 8.167 1.00 94.38 91 GLY A N 1
ATOM 718 C CA . GLY A 1 91 ? 8.976 -3.381 9.335 1.00 94.38 91 GLY A CA 1
ATOM 719 C C . GLY A 1 91 ? 9.167 -4.896 9.440 1.00 94.38 91 GLY A C 1
ATOM 720 O O . GLY A 1 91 ? 8.659 -5.648 8.618 1.00 94.38 91 GLY A O 1
ATOM 721 N N . HIS A 1 92 ? 9.941 -5.337 10.435 1.00 90.81 92 HIS A N 1
ATOM 722 C CA . HIS A 1 92 ? 10.272 -6.756 10.623 1.00 90.81 92 HIS A CA 1
ATOM 723 C C . HIS A 1 92 ? 9.059 -7.596 11.048 1.00 90.81 92 HIS A C 1
ATOM 725 O O . HIS A 1 92 ? 8.831 -8.666 10.504 1.00 90.81 92 HIS A O 1
ATOM 731 N N . GLU A 1 93 ? 8.242 -7.052 11.951 1.00 90.56 93 GLU A N 1
ATOM 732 C CA . GLU A 1 93 ? 7.042 -7.691 12.508 1.00 90.56 93 GLU A CA 1
ATOM 733 C C . GLU A 1 93 ? 5.792 -7.403 11.658 1.00 90.56 93 GLU A C 1
ATOM 735 O O . GLU A 1 93 ? 4.701 -7.184 12.183 1.00 90.56 93 GLU A O 1
ATOM 740 N N . PHE A 1 94 ? 5.950 -7.267 10.341 1.00 94.06 94 PHE A N 1
ATOM 741 C CA . PHE A 1 94 ? 4.817 -6.970 9.476 1.00 94.06 94 PHE A CA 1
ATOM 742 C C .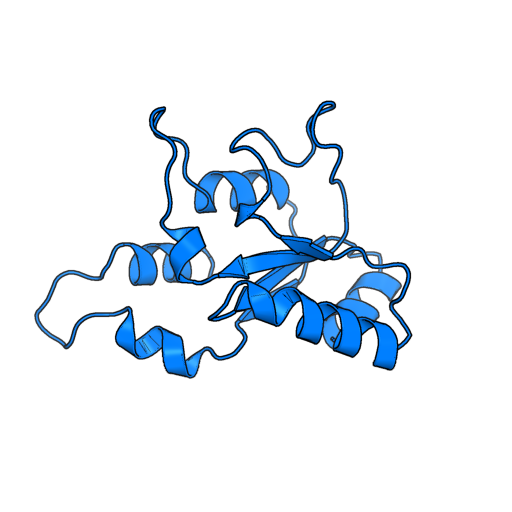 PHE A 1 94 ? 3.906 -8.194 9.350 1.00 94.06 94 PHE A C 1
ATOM 744 O O . PHE A 1 94 ? 4.293 -9.201 8.768 1.00 94.06 94 PHE A O 1
ATOM 751 N N . ASP A 1 95 ? 2.677 -8.071 9.844 1.00 93.62 95 ASP A N 1
ATOM 752 C CA . ASP A 1 95 ? 1.623 -9.089 9.748 1.00 93.62 95 ASP A CA 1
ATOM 753 C C . ASP A 1 95 ? 0.453 -8.652 8.844 1.00 93.62 95 ASP A C 1
ATOM 755 O O . ASP A 1 95 ? -0.584 -9.311 8.772 1.00 93.62 95 ASP A O 1
ATOM 759 N N . GLY A 1 96 ? 0.610 -7.513 8.168 1.00 93.31 96 GLY A N 1
ATOM 760 C CA . GLY A 1 96 ? -0.425 -6.882 7.364 1.00 93.31 96 GLY A CA 1
ATOM 761 C C . GLY A 1 96 ? -0.649 -7.536 6.001 1.00 93.31 96 GLY A C 1
ATOM 762 O O . GLY A 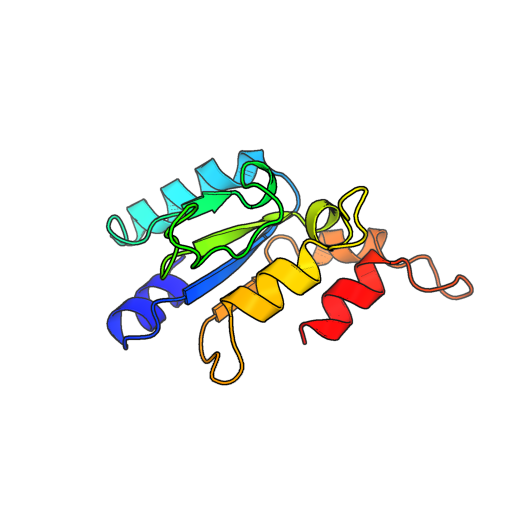1 96 ? 0.082 -8.418 5.554 1.00 93.31 96 GLY A O 1
ATOM 763 N N . LEU A 1 97 ? -1.672 -7.059 5.292 1.00 96.12 97 LEU A N 1
ATOM 764 C CA . LEU A 1 97 ? -2.058 -7.619 3.997 1.00 96.12 97 LEU A CA 1
ATOM 765 C C . LEU A 1 97 ? -1.269 -6.985 2.841 1.00 96.12 97 LEU A C 1
ATOM 767 O O . LEU A 1 97 ? -1.190 -5.759 2.738 1.00 96.12 97 LEU A O 1
ATOM 771 N N . ILE A 1 98 ? -0.777 -7.811 1.916 1.00 96.44 98 ILE A N 1
ATOM 772 C CA . ILE A 1 98 ? -0.262 -7.373 0.612 1.00 96.44 98 ILE A CA 1
ATOM 773 C C . ILE A 1 98 ? -1.231 -7.854 -0.466 1.00 96.44 98 ILE A C 1
ATOM 775 O O . ILE A 1 98 ? -1.440 -9.052 -0.644 1.00 96.44 98 ILE A O 1
ATOM 779 N N . VAL A 1 99 ? -1.848 -6.912 -1.173 1.00 95.81 99 VAL A N 1
ATOM 780 C CA . VAL A 1 99 ? -2.844 -7.177 -2.213 1.00 95.81 99 VAL A CA 1
ATOM 781 C C . VAL A 1 99 ? -2.222 -6.921 -3.576 1.00 95.81 99 VAL A C 1
ATOM 783 O O . VAL A 1 99 ? -1.819 -5.797 -3.873 1.00 95.81 99 VAL A O 1
ATOM 786 N N . PHE A 1 100 ? -2.189 -7.954 -4.413 1.00 94.00 100 PHE A N 1
ATOM 787 C CA . PHE A 1 100 ? -1.815 -7.855 -5.820 1.00 94.00 100 PHE A CA 1
ATOM 788 C C . PHE A 1 100 ? -3.070 -7.816 -6.680 1.00 94.00 100 PHE A C 1
ATOM 790 O O . PHE A 1 100 ? -3.648 -8.846 -7.025 1.00 94.00 100 PHE A O 1
ATOM 797 N N . ASP A 1 101 ? -3.484 -6.606 -7.011 1.00 92.62 101 ASP A N 1
ATOM 798 C CA . ASP A 1 101 ? -4.589 -6.350 -7.915 1.00 92.62 101 ASP A CA 1
ATOM 799 C C . ASP A 1 101 ? -4.115 -6.440 -9.372 1.00 92.62 101 ASP A C 1
ATOM 801 O O . ASP A 1 101 ? -2.942 -6.181 -9.673 1.00 92.62 101 ASP A O 1
ATOM 805 N N . GLU A 1 102 ? -4.999 -6.865 -10.274 1.00 89.69 102 GLU A N 1
ATOM 806 C CA . GLU A 1 102 ? -4.694 -7.041 -11.703 1.00 89.69 102 GLU A CA 1
ATOM 807 C C . GLU A 1 102 ? -3.420 -7.879 -11.974 1.00 89.69 102 GLU A C 1
ATOM 809 O O . GLU A 1 102 ? -2.686 -7.661 -12.942 1.00 89.69 102 GLU A O 1
ATOM 814 N N . CYS A 1 103 ? -3.125 -8.867 -11.118 1.00 81.81 103 CYS A N 1
ATOM 815 C CA . CYS A 1 103 ? -1.842 -9.584 -11.108 1.00 81.81 103 CYS A CA 1
ATOM 816 C C . CYS A 1 103 ? -1.527 -10.335 -12.414 1.00 81.81 103 CYS A C 1
ATOM 818 O O . CYS A 1 103 ? -0.366 -10.533 -12.765 1.00 81.81 103 CYS A O 1
ATOM 820 N N . HIS A 1 104 ? -2.541 -10.691 -13.204 1.00 78.00 104 HIS A N 1
ATOM 821 C CA . HIS A 1 104 ? -2.349 -11.291 -14.523 1.00 78.00 104 HIS A CA 1
ATOM 822 C C . HIS A 1 104 ? -1.642 -10.340 -15.508 1.00 78.00 104 HIS A C 1
ATOM 824 O O . HIS A 1 104 ? -0.929 -10.804 -16.399 1.00 78.00 104 HIS A O 1
ATOM 830 N N . LYS A 1 105 ? -1.768 -9.018 -15.325 1.00 70.94 105 LYS A N 1
ATOM 831 C CA . LYS A 1 105 ? -1.037 -7.997 -16.093 1.00 70.94 105 LYS A CA 1
ATOM 832 C C . LYS A 1 105 ? 0.434 -7.908 -15.690 1.00 70.94 105 LYS A C 1
ATOM 834 O O . LYS A 1 105 ? 1.243 -7.417 -16.475 1.00 70.94 105 LYS A O 1
ATOM 839 N N . ALA A 1 106 ? 0.800 -8.431 -14.518 1.00 63.31 106 ALA A N 1
ATOM 840 C CA . ALA A 1 106 ? 2.189 -8.494 -14.085 1.00 63.31 106 ALA A CA 1
ATOM 841 C C . ALA A 1 106 ? 3.029 -9.483 -14.916 1.00 63.31 106 ALA A C 1
ATOM 843 O O . ALA A 1 106 ? 4.250 -9.355 -14.951 1.00 63.31 106 ALA A O 1
ATOM 844 N N . LYS A 1 107 ? 2.404 -10.417 -15.655 1.00 53.84 107 LYS A N 1
ATOM 845 C CA . LYS A 1 107 ? 3.109 -11.359 -16.547 1.00 53.84 107 LYS A CA 1
ATOM 846 C C . LYS A 1 107 ? 3.885 -10.668 -17.675 1.00 53.84 107 LYS A C 1
ATOM 848 O O . LYS A 1 107 ? 4.977 -11.110 -17.989 1.00 53.84 107 LYS A O 1
ATOM 853 N N . ASN A 1 108 ? 3.406 -9.534 -18.195 1.00 48.88 108 ASN A N 1
ATOM 854 C CA . ASN A 1 108 ? 4.128 -8.743 -19.210 1.00 48.88 108 ASN A CA 1
ATOM 855 C C . ASN A 1 108 ? 5.294 -7.919 -18.629 1.00 48.88 108 ASN A C 1
ATOM 857 O O . ASN A 1 108 ? 5.955 -7.171 -19.347 1.00 48.88 108 ASN A O 1
ATOM 861 N N . LEU A 1 109 ? 5.533 -8.019 -17.319 1.00 47.94 109 LEU A N 1
ATOM 862 C CA . LEU A 1 109 ? 6.683 -7.432 -16.638 1.00 47.94 109 LEU A CA 1
ATOM 863 C C . LEU A 1 109 ? 7.761 -8.483 -16.353 1.00 47.94 109 LEU A C 1
ATOM 865 O O . LEU A 1 109 ? 8.770 -8.146 -15.752 1.00 47.94 109 LEU A O 1
ATOM 869 N N . ILE A 1 110 ? 7.594 -9.736 -16.771 1.00 39.72 110 ILE A N 1
ATOM 870 C CA . ILE A 1 110 ? 8.626 -10.777 -16.742 1.00 39.72 110 ILE A CA 1
ATOM 871 C C . ILE A 1 110 ? 8.901 -11.088 -18.213 1.00 39.72 110 ILE A C 1
ATOM 873 O O . ILE A 1 110 ? 7.945 -11.354 -18.937 1.00 39.72 110 ILE A O 1
ATOM 877 N N . PRO A 1 111 ? 10.138 -10.972 -18.714 1.00 36.53 111 PRO A N 1
ATOM 878 C CA . PRO A 1 111 ? 10.354 -11.130 -20.136 1.00 36.53 111 PRO A CA 1
ATOM 879 C C . PRO A 1 111 ? 10.343 -12.635 -20.465 1.00 36.53 111 PRO A C 1
ATOM 881 O O . PRO A 1 111 ? 10.656 -13.463 -19.603 1.00 36.53 111 PRO A O 1
ATOM 884 N N . ASP A 1 112 ? 9.899 -12.989 -21.674 1.00 35.56 112 ASP A N 1
ATOM 885 C CA . ASP A 1 112 ? 9.687 -14.381 -22.086 1.00 35.56 112 ASP A CA 1
ATOM 886 C C . ASP A 1 112 ? 10.933 -15.258 -21.863 1.00 35.56 112 ASP A C 1
ATOM 888 O O . ASP A 1 112 ? 12.082 -14.790 -21.896 1.00 35.56 112 ASP A O 1
ATOM 892 N N . ALA A 1 113 ? 10.679 -16.548 -21.608 1.00 39.50 113 ALA A N 1
ATOM 893 C CA . ALA A 1 113 ? 11.669 -17.557 -21.242 1.00 39.50 113 ALA A CA 1
ATOM 894 C C . ALA A 1 113 ? 12.927 -17.477 -22.128 1.00 39.50 113 ALA A C 1
ATOM 896 O O . ALA A 1 113 ? 12.892 -17.782 -23.317 1.00 39.50 113 ALA A O 1
ATOM 897 N N . GLY A 1 114 ? 14.040 -17.050 -21.521 1.00 46.00 114 GLY A N 1
ATOM 898 C CA . GLY A 1 114 ? 15.328 -16.828 -22.191 1.00 46.00 114 GLY A CA 1
ATOM 899 C C . GLY A 1 114 ? 15.946 -15.450 -21.940 1.00 46.00 114 GLY A C 1
ATOM 900 O O . GLY A 1 114 ? 17.104 -15.227 -22.287 1.00 46.00 114 GLY A O 1
ATOM 901 N N . SER A 1 115 ? 15.222 -14.533 -21.297 1.00 51.34 115 SER A N 1
ATOM 902 C CA . SER A 1 115 ? 15.704 -13.182 -20.998 1.00 51.34 115 SER A CA 1
ATOM 903 C C . SER A 1 115 ? 15.734 -12.893 -19.491 1.00 51.34 115 SER A C 1
ATOM 905 O O . SER A 1 115 ? 14.941 -13.418 -18.712 1.00 51.34 115 SER A O 1
ATOM 907 N N . GLN A 1 116 ? 16.731 -12.108 -19.059 1.00 51.56 116 GLN A N 1
ATOM 908 C CA . GLN A 1 116 ? 16.974 -11.770 -17.649 1.00 51.56 116 GLN A CA 1
ATOM 909 C C . GLN A 1 116 ? 15.691 -11.231 -16.994 1.00 51.56 116 GLN A C 1
ATOM 911 O O . GLN A 1 116 ? 15.092 -10.319 -17.566 1.00 51.56 116 GLN A O 1
ATOM 916 N N . PRO A 1 117 ? 15.290 -11.712 -15.797 1.00 51.19 117 PRO A N 1
ATOM 917 C CA . PRO A 1 117 ? 14.088 -11.227 -15.126 1.00 51.19 117 PRO A CA 1
ATOM 918 C C . PRO A 1 117 ? 14.136 -9.705 -15.030 1.00 51.19 117 PRO A C 1
ATOM 920 O O . PRO A 1 117 ? 15.152 -9.154 -14.581 1.00 51.19 117 PRO A O 1
ATOM 923 N N . THR A 1 118 ? 13.069 -9.015 -15.450 1.00 58.66 118 THR A N 1
ATOM 924 C CA . THR A 1 118 ? 13.061 -7.557 -15.322 1.00 58.66 118 THR A CA 1
ATOM 925 C C . THR A 1 118 ? 13.213 -7.192 -13.847 1.00 58.66 118 THR A C 1
ATOM 927 O O . THR A 1 118 ? 12.870 -7.964 -12.943 1.00 58.66 118 THR A O 1
ATOM 930 N N . ARG A 1 119 ? 13.698 -5.977 -13.585 1.00 58.12 119 ARG A N 1
ATOM 931 C CA . ARG A 1 119 ? 13.790 -5.459 -12.215 1.00 58.12 119 ARG A CA 1
ATOM 932 C C . ARG A 1 119 ? 12.441 -5.541 -11.481 1.00 58.12 119 ARG A C 1
ATOM 934 O O . ARG A 1 119 ? 12.441 -5.667 -10.264 1.00 58.12 119 ARG A O 1
ATOM 941 N N . THR A 1 120 ? 11.317 -5.539 -12.205 1.00 49.88 120 THR A N 1
ATOM 942 C CA . THR A 1 120 ? 9.961 -5.601 -11.639 1.00 49.88 120 THR A CA 1
ATOM 943 C C . THR A 1 120 ? 9.582 -7.002 -11.218 1.00 49.88 120 THR A C 1
ATOM 945 O O . THR A 1 120 ? 9.062 -7.176 -10.121 1.00 49.88 120 THR A O 1
ATOM 948 N N . GLY A 1 121 ? 9.907 -8.001 -12.042 1.00 59.12 121 GLY A N 1
ATOM 949 C CA . GLY A 1 121 ? 9.735 -9.403 -11.669 1.00 59.12 121 GLY A CA 1
ATOM 950 C C . GLY A 1 121 ? 10.539 -9.754 -10.417 1.00 59.12 121 GLY A C 1
ATOM 951 O O . GLY A 1 121 ? 10.006 -10.388 -9.514 1.00 59.12 121 GLY A O 1
ATOM 952 N N . LYS A 1 122 ? 11.782 -9.257 -10.313 1.00 60.50 122 LYS A N 1
ATOM 953 C CA . LYS A 1 122 ? 12.606 -9.428 -9.103 1.00 60.50 122 LYS A CA 1
ATOM 954 C C . LYS A 1 122 ? 11.997 -8.729 -7.887 1.00 60.50 122 LYS A C 1
ATOM 956 O O . LYS A 1 122 ? 11.893 -9.343 -6.838 1.00 60.50 122 LYS A O 1
ATOM 961 N N . ALA A 1 123 ? 11.537 -7.487 -8.045 1.00 60.72 123 ALA A N 1
ATOM 962 C CA . ALA A 1 123 ? 10.938 -6.724 -6.953 1.00 60.72 123 ALA A CA 1
ATOM 963 C C . ALA A 1 123 ? 9.650 -7.357 -6.404 1.00 60.72 123 ALA A C 1
ATOM 965 O O . ALA A 1 123 ? 9.423 -7.305 -5.205 1.00 60.72 123 ALA A O 1
ATOM 966 N N . VAL A 1 124 ? 8.805 -7.946 -7.257 1.00 63.09 124 VAL A N 1
ATOM 967 C CA . VAL A 1 124 ? 7.600 -8.664 -6.803 1.00 63.09 124 VAL A CA 1
ATOM 968 C C . VAL A 1 124 ? 7.971 -9.975 -6.109 1.00 63.09 124 VAL A C 1
ATOM 970 O O . VAL A 1 124 ? 7.377 -10.297 -5.086 1.00 63.09 124 VAL A O 1
ATOM 973 N N . LEU A 1 125 ? 8.964 -10.704 -6.626 1.00 57.69 125 LEU A N 1
ATOM 974 C CA . LEU A 1 125 ? 9.431 -11.957 -6.027 1.00 57.69 125 LEU A CA 1
ATOM 975 C C . LEU A 1 125 ? 10.112 -11.744 -4.664 1.00 57.69 125 LEU A C 1
ATOM 977 O O . LEU A 1 125 ? 9.993 -12.594 -3.799 1.00 57.69 125 LEU A O 1
ATOM 981 N N . GLU A 1 126 ? 10.772 -10.602 -4.449 1.00 63.78 126 GLU A N 1
ATOM 982 C CA . GLU A 1 126 ? 11.324 -10.207 -3.140 1.00 63.78 126 GLU A CA 1
ATOM 983 C C . GLU A 1 126 ? 10.248 -9.868 -2.088 1.00 63.78 126 GLU A C 1
ATOM 985 O O . GLU A 1 126 ? 10.579 -9.727 -0.913 1.00 63.78 126 GLU A O 1
ATOM 990 N N . ILE A 1 127 ? 8.982 -9.694 -2.494 1.00 61.03 127 ILE A N 1
ATOM 991 C CA . ILE A 1 127 ? 7.856 -9.391 -1.593 1.00 61.03 127 ILE A CA 1
ATOM 992 C C . ILE A 1 127 ? 7.091 -10.663 -1.174 1.00 61.03 127 ILE A C 1
ATOM 994 O O . ILE A 1 127 ? 6.410 -10.625 -0.150 1.00 61.03 127 ILE A O 1
ATOM 998 N N . GLN A 1 128 ? 7.156 -11.746 -1.964 1.00 52.44 128 GLN A N 1
ATOM 999 C CA . GLN A 1 128 ? 6.510 -13.035 -1.654 1.00 52.44 128 GLN A CA 1
ATOM 1000 C C . GLN A 1 128 ? 7.252 -13.792 -0.553 1.00 52.44 128 GLN A C 1
ATOM 1002 O O . GLN A 1 128 ? 6.546 -14.431 0.257 1.00 52.44 128 GLN A O 1
#

Sequence (128 aa):
AGLIWENWQQGRHKAVWVSVGSDLKYDARRDLDDVGAKCVQVHPLNKLPYSKLDSKAIGIKNGVIFVTYSSLIASSERGRSRLQQLVQWCGHEFDGLIVFDECHKAKNLIPDAGSQPTRTGKAVLEIQ